Protein AF-A0A7K1JUS4-F1 (afdb_monomer_lite)

Secondary structure (DSSP, 8-state):
----------HHHHHHHHHHHHHHHHHHHHHHH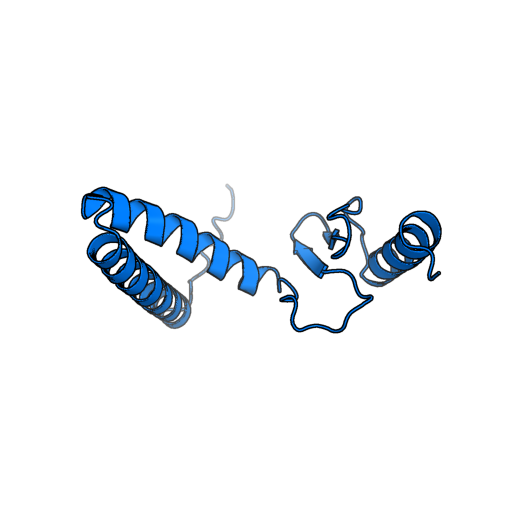HTT----HHHHHHHHHHHHHHHHHHHHTT---TTS-TT--EEEE-SS-EEEE-TTT--BPPPBSSHHHHHHHHHHHHHHHS---

Radius of gyration: 19.19 Å; chains: 1; bounding box: 54×22×51 Å

Structure (mmCIF, N/CA/C/O backbone):
data_AF-A0A7K1JUS4-F1
#
_entry.id   AF-A0A7K1JUS4-F1
#
loop_
_atom_site.group_PDB
_atom_site.id
_atom_site.type_symbol
_atom_site.label_atom_id
_atom_site.label_alt_id
_atom_site.label_comp_id
_atom_site.label_asym_id
_atom_site.label_entity_id
_atom_site.label_seq_id
_atom_site.pdbx_PDB_ins_code
_atom_site.Cartn_x
_atom_site.Cartn_y
_atom_site.Cartn_z
_atom_site.occupancy
_atom_site.B_iso_or_equiv
_atom_site.auth_seq_id
_atom_site.auth_comp_id
_atom_site.auth_asym_id
_atom_site.auth_atom_id
_atom_site.pdbx_PDB_model_num
ATOM 1 N N . MET A 1 1 ? -21.815 12.287 -27.233 1.00 34.88 1 MET A N 1
ATOM 2 C CA . MET A 1 1 ? -22.534 11.206 -26.527 1.00 34.88 1 MET A CA 1
ATOM 3 C C . MET A 1 1 ? -21.477 10.187 -26.123 1.00 34.88 1 MET A C 1
ATOM 5 O O . MET A 1 1 ? -21.048 9.410 -26.960 1.00 34.88 1 MET A O 1
ATOM 9 N N . GLY A 1 2 ? -20.905 10.344 -24.925 1.00 34.53 2 GLY A N 1
ATOM 10 C CA . GLY A 1 2 ? -19.755 9.553 -24.472 1.00 34.53 2 GLY A CA 1
ATOM 11 C C . GLY A 1 2 ? -20.210 8.223 -23.881 1.00 34.53 2 GLY A C 1
ATOM 12 O O . GLY A 1 2 ? -21.140 8.207 -23.076 1.00 34.53 2 GLY A O 1
ATOM 13 N N . LEU A 1 3 ? -19.579 7.126 -24.303 1.00 33.31 3 LEU A N 1
ATOM 14 C CA . LEU A 1 3 ? -19.774 5.806 -23.711 1.00 33.31 3 LEU A CA 1
ATOM 15 C C . LEU A 1 3 ? -19.407 5.869 -22.223 1.00 33.31 3 LEU A C 1
ATOM 17 O O . LEU A 1 3 ? -18.251 6.088 -21.868 1.00 33.31 3 LEU A O 1
ATOM 21 N N . LYS A 1 4 ? -20.394 5.655 -21.353 1.00 36.78 4 LYS A N 1
ATOM 22 C CA . LYS A 1 4 ? -20.163 5.341 -19.946 1.00 36.78 4 LYS A CA 1
ATOM 23 C C . LYS A 1 4 ? -19.775 3.866 -19.895 1.00 36.78 4 LYS A C 1
ATOM 25 O O . LYS A 1 4 ? -20.642 3.006 -20.017 1.00 36.78 4 LYS A O 1
ATOM 30 N N . VAL A 1 5 ? -18.481 3.577 -19.775 1.00 38.72 5 VAL A N 1
ATOM 31 C CA . VAL A 1 5 ? -18.016 2.226 -19.446 1.00 38.72 5 VAL A CA 1
ATOM 32 C C . VAL A 1 5 ? -18.447 1.966 -18.006 1.00 38.72 5 VAL A C 1
ATOM 34 O O . VAL A 1 5 ? -17.825 2.445 -17.063 1.00 38.72 5 VAL A O 1
ATOM 37 N N . ILE A 1 6 ? -19.573 1.278 -17.836 1.00 43.81 6 ILE A N 1
ATOM 38 C CA . ILE A 1 6 ? -19.913 0.653 -16.563 1.00 43.81 6 ILE A CA 1
ATOM 39 C C . ILE A 1 6 ? -19.030 -0.591 -16.524 1.00 43.81 6 ILE A C 1
ATOM 41 O O . ILE A 1 6 ? -19.300 -1.559 -17.230 1.00 43.81 6 ILE A O 1
ATOM 45 N N . ARG A 1 7 ? -17.912 -0.531 -15.791 1.00 44.50 7 ARG A N 1
ATOM 46 C CA . ARG A 1 7 ? -17.278 -1.765 -15.327 1.00 44.50 7 ARG A CA 1
ATOM 47 C C . ARG A 1 7 ? -18.308 -2.394 -14.394 1.00 44.50 7 ARG A C 1
ATOM 49 O O . ARG A 1 7 ? -18.543 -1.850 -13.319 1.00 44.50 7 ARG A O 1
ATOM 56 N N . ASP A 1 8 ? -18.978 -3.452 -14.845 1.00 42.28 8 ASP A N 1
ATOM 57 C CA . ASP A 1 8 ? -19.627 -4.392 -13.935 1.00 42.28 8 ASP A CA 1
ATOM 58 C C . ASP A 1 8 ? -18.495 -4.956 -13.076 1.00 42.28 8 ASP A C 1
ATOM 60 O O . ASP A 1 8 ? -17.775 -5.857 -13.499 1.00 42.28 8 ASP A O 1
ATOM 64 N N . SER A 1 9 ? -18.241 -4.318 -11.932 1.00 47.72 9 SER A N 1
ATOM 65 C CA . SER A 1 9 ? -17.327 -4.839 -10.925 1.00 47.72 9 SER A CA 1
ATOM 66 C C . SER A 1 9 ? -17.893 -6.179 -10.490 1.00 47.72 9 SER A C 1
ATOM 68 O O . SER A 1 9 ? -19.051 -6.241 -10.062 1.00 47.72 9 SER A O 1
ATOM 70 N N . ASP A 1 10 ? -17.105 -7.237 -10.655 1.00 45.62 10 ASP A N 1
ATOM 71 C CA . ASP A 1 10 ? -17.502 -8.583 -10.276 1.00 45.62 10 ASP A CA 1
ATOM 72 C C . ASP A 1 10 ? -17.963 -8.540 -8.804 1.00 45.62 10 ASP A C 1
ATOM 74 O O . ASP A 1 10 ? -17.247 -7.983 -7.964 1.00 45.62 10 ASP A O 1
ATOM 78 N N . PRO A 1 11 ? -19.152 -9.054 -8.435 1.00 49.25 11 PRO A N 1
ATOM 79 C CA . PRO A 1 11 ? -19.588 -9.077 -7.038 1.00 49.25 11 PRO A CA 1
ATOM 80 C C . PRO A 1 11 ? -18.548 -9.706 -6.095 1.00 49.25 11 PRO A C 1
ATOM 82 O O . PRO A 1 11 ? -18.534 -9.386 -4.905 1.00 49.25 11 PRO A O 1
ATOM 85 N N . TRP A 1 12 ? -17.644 -10.539 -6.618 1.00 48.91 12 TRP A N 1
ATOM 86 C CA . TRP A 1 12 ? -16.491 -11.062 -5.886 1.00 48.91 12 TRP A CA 1
ATOM 87 C C . TRP A 1 12 ? -15.422 -10.004 -5.553 1.00 48.91 12 TRP A C 1
ATOM 89 O O . TRP A 1 12 ? -14.984 -9.967 -4.406 1.00 48.91 12 TRP A O 1
ATOM 99 N N . GLU A 1 13 ? -15.085 -9.081 -6.463 1.00 56.12 13 GLU A N 1
ATOM 100 C CA . GLU A 1 13 ? -14.126 -7.985 -6.200 1.00 56.12 13 GLU A CA 1
ATOM 101 C C . GLU A 1 13 ? -14.614 -7.069 -5.068 1.00 56.12 13 GLU A C 1
ATOM 103 O O . GLU A 1 13 ? -13.840 -6.653 -4.206 1.00 56.12 13 GLU A O 1
ATOM 108 N N . SER A 1 14 ? -15.926 -6.805 -5.011 1.00 66.44 14 SER A N 1
ATOM 109 C CA . SER A 1 14 ? -16.511 -6.006 -3.925 1.00 66.44 14 SER A CA 1
ATOM 110 C C . SER A 1 14 ? -16.395 -6.688 -2.557 1.00 66.44 14 SER A C 1
ATOM 112 O O . SER A 1 14 ? -16.198 -6.022 -1.542 1.00 66.44 14 SER A O 1
ATOM 114 N N . ARG A 1 15 ? -16.450 -8.024 -2.528 1.00 78.56 15 ARG A N 1
ATOM 115 C CA . ARG A 1 15 ? -16.437 -8.811 -1.294 1.00 78.56 15 ARG A CA 1
ATOM 116 C C . ARG A 1 15 ? -15.034 -8.965 -0.720 1.00 78.56 15 ARG A C 1
ATOM 118 O O . ARG A 1 15 ? -14.872 -8.884 0.495 1.00 78.56 15 ARG A O 1
ATOM 125 N N . ASP A 1 16 ? -14.031 -9.148 -1.571 1.00 80.56 16 ASP A N 1
ATOM 126 C CA . ASP A 1 16 ? -12.634 -9.226 -1.136 1.00 80.56 16 ASP A CA 1
ATOM 127 C C . ASP A 1 16 ? -12.153 -7.879 -0.580 1.00 80.56 16 ASP A C 1
ATOM 129 O O . ASP A 1 16 ? -11.487 -7.834 0.458 1.00 80.56 16 ASP A O 1
ATOM 133 N N . LEU A 1 17 ? -12.581 -6.771 -1.196 1.00 82.12 17 LEU A N 1
ATOM 134 C CA . LEU A 1 17 ? -12.293 -5.427 -0.702 1.00 82.12 17 LEU A CA 1
ATOM 135 C C . LEU A 1 17 ? -12.961 -5.147 0.655 1.00 82.12 17 LEU A C 1
ATOM 137 O O . LEU A 1 17 ? -12.338 -4.566 1.544 1.00 82.12 17 LEU A O 1
ATOM 141 N N . GLU A 1 18 ? -14.207 -5.586 0.847 1.00 86.25 18 GLU A N 1
ATOM 142 C CA . GLU A 1 18 ? -14.896 -5.503 2.142 1.00 86.25 18 GLU A CA 1
ATOM 143 C C . GLU A 1 18 ? -14.206 -6.348 3.224 1.00 86.25 18 GLU A C 1
ATOM 145 O O . GLU A 1 18 ? -14.063 -5.900 4.364 1.00 86.25 18 GLU A O 1
ATOM 150 N N . LEU A 1 19 ? -13.744 -7.555 2.882 1.00 89.62 19 LEU A N 1
ATOM 151 C CA . LEU A 1 19 ? -12.992 -8.414 3.801 1.00 89.62 19 LEU A CA 1
ATOM 152 C C . LEU A 1 19 ? -11.662 -7.772 4.207 1.00 89.62 19 LEU A C 1
ATOM 154 O O . LEU A 1 19 ? -11.337 -7.745 5.397 1.00 89.62 19 LEU A O 1
ATOM 158 N N . LEU A 1 20 ? -10.925 -7.213 3.245 1.00 90.56 20 LEU A N 1
ATOM 159 C CA . LEU A 1 20 ? -9.698 -6.467 3.511 1.00 90.56 20 LEU A CA 1
ATOM 160 C C . LEU A 1 20 ? -9.975 -5.252 4.404 1.00 90.56 20 LEU A C 1
ATOM 162 O O . LEU A 1 20 ? -9.263 -5.039 5.385 1.00 90.56 20 LEU A O 1
ATOM 166 N N . HIS A 1 21 ? -11.037 -4.496 4.113 1.00 92.56 21 HIS A N 1
ATOM 167 C CA . HIS A 1 21 ? -11.440 -3.353 4.927 1.00 92.56 21 HIS A CA 1
ATOM 168 C C . HIS A 1 21 ? -11.702 -3.737 6.381 1.00 92.56 21 HIS A C 1
ATOM 170 O O . HIS A 1 21 ? -11.197 -3.082 7.295 1.00 92.56 21 HIS A O 1
ATOM 176 N N . HIS A 1 22 ? -12.464 -4.809 6.604 1.00 93.44 22 HIS A N 1
ATOM 177 C CA . HIS A 1 22 ? -12.743 -5.299 7.949 1.00 93.44 22 HIS A CA 1
ATOM 178 C C . HIS A 1 22 ? -11.470 -5.730 8.678 1.00 93.44 22 HIS A C 1
ATOM 180 O O . HIS A 1 22 ? -11.283 -5.334 9.827 1.00 93.44 22 HIS A O 1
ATOM 186 N N . ALA A 1 23 ? -10.566 -6.453 8.010 1.00 95.44 23 ALA A N 1
ATOM 187 C CA . ALA A 1 23 ? -9.296 -6.864 8.605 1.00 95.44 23 ALA A CA 1
ATOM 188 C C . ALA A 1 23 ? -8.443 -5.658 9.038 1.00 95.44 23 ALA A C 1
ATOM 190 O O . ALA A 1 23 ? -7.951 -5.615 10.165 1.00 95.44 23 ALA A O 1
ATOM 191 N N . VAL A 1 24 ? -8.322 -4.642 8.176 1.00 96.81 24 VAL A N 1
ATOM 192 C CA . VAL A 1 24 ? -7.606 -3.397 8.497 1.00 96.81 24 VAL A CA 1
ATOM 193 C C . VAL A 1 24 ? -8.276 -2.671 9.666 1.00 96.81 24 VAL A C 1
ATOM 195 O O . VAL A 1 24 ? -7.597 -2.243 10.599 1.00 96.81 24 VAL A O 1
ATOM 198 N N . LEU A 1 25 ? -9.603 -2.526 9.645 1.00 97.12 25 LEU A N 1
ATOM 199 C CA . LEU A 1 25 ? -10.336 -1.828 10.700 1.00 97.12 25 LEU A CA 1
ATOM 200 C C . LEU A 1 25 ? -10.199 -2.525 12.061 1.00 97.12 25 LEU A C 1
ATOM 202 O O . LEU A 1 25 ? -10.052 -1.843 13.077 1.00 97.12 25 LEU A O 1
ATOM 206 N N . ASP A 1 26 ? -10.246 -3.853 12.102 1.00 97.69 26 ASP A N 1
ATOM 207 C CA . ASP A 1 26 ? -10.141 -4.613 13.349 1.00 97.69 26 ASP A CA 1
ATOM 208 C C . ASP A 1 26 ? -8.733 -4.538 13.957 1.00 97.69 26 ASP A C 1
ATOM 210 O O . ASP A 1 26 ? -8.599 -4.330 15.168 1.00 97.69 26 ASP A O 1
ATOM 214 N N . GLU A 1 27 ? -7.684 -4.574 13.132 1.00 98.00 27 GLU A N 1
ATOM 215 C CA . GLU A 1 27 ? -6.309 -4.346 13.592 1.00 98.00 27 GLU A CA 1
ATOM 216 C C . GLU A 1 27 ? -6.126 -2.915 14.123 1.00 98.00 27 GLU A C 1
ATOM 218 O O . GLU A 1 27 ? -5.559 -2.697 15.198 1.00 98.00 27 GLU A O 1
ATOM 223 N N . MET A 1 28 ? -6.683 -1.918 13.425 1.00 97.62 28 MET A N 1
ATOM 224 C CA . MET A 1 28 ? -6.640 -0.522 13.869 1.00 97.62 28 MET A CA 1
ATOM 225 C C . MET A 1 28 ? -7.371 -0.308 15.197 1.00 97.62 28 MET A C 1
ATOM 227 O O . MET A 1 28 ? -6.868 0.425 16.049 1.00 97.62 28 MET A O 1
ATOM 231 N N . LYS A 1 29 ? -8.531 -0.943 15.407 1.00 97.50 29 LYS A N 1
ATOM 232 C CA . LYS A 1 29 ? -9.247 -0.894 16.694 1.00 97.50 29 LYS A CA 1
ATOM 233 C C . LYS A 1 29 ? -8.420 -1.517 17.811 1.00 97.50 29 LYS A C 1
ATOM 235 O O . LYS A 1 29 ? -8.325 -0.927 18.885 1.00 97.50 29 LYS A O 1
ATOM 240 N N . THR A 1 30 ? -7.817 -2.675 17.546 1.00 97.44 30 THR A N 1
ATOM 241 C CA . THR A 1 30 ? -6.961 -3.383 18.506 1.00 97.44 30 THR A CA 1
ATOM 242 C C . THR A 1 30 ? -5.772 -2.515 18.906 1.00 97.44 30 THR A C 1
ATOM 244 O O . THR A 1 30 ? -5.537 -2.297 20.092 1.00 97.44 30 THR A O 1
ATOM 247 N N . THR A 1 31 ? -5.097 -1.920 17.925 1.00 97.44 31 THR A N 1
ATOM 248 C CA . THR A 1 31 ? -3.960 -1.012 18.128 1.00 97.44 31 THR A CA 1
ATOM 249 C C . THR A 1 31 ? -4.367 0.264 18.877 1.00 97.44 31 THR A C 1
ATOM 251 O O . THR A 1 31 ? -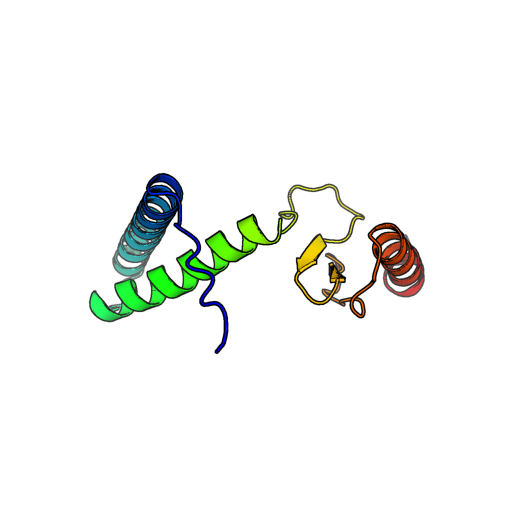3.699 0.660 19.830 1.00 97.44 31 THR A O 1
ATOM 254 N N . ASN A 1 32 ? -5.485 0.897 18.494 1.00 97.62 32 ASN A N 1
ATOM 255 C CA . ASN A 1 32 ? -6.017 2.097 19.152 1.00 97.62 32 ASN A CA 1
ATOM 256 C C . ASN A 1 32 ? -6.356 1.846 20.627 1.00 97.62 32 ASN A C 1
ATOM 258 O O . ASN A 1 32 ? -6.100 2.708 21.464 1.00 97.62 32 ASN A O 1
ATOM 262 N N . ALA A 1 33 ? -6.909 0.670 20.941 1.00 96.94 33 ALA A N 1
ATOM 263 C CA . ALA A 1 33 ? -7.200 0.264 22.311 1.00 96.94 33 ALA A CA 1
ATOM 264 C C . ALA A 1 33 ? -5.920 -0.065 23.094 1.00 96.94 33 ALA A C 1
ATOM 266 O O . ALA A 1 33 ? -5.760 0.408 24.213 1.00 96.94 33 ALA A O 1
ATOM 267 N N . PHE A 1 34 ? -5.001 -0.834 22.503 1.00 97.75 34 PHE A N 1
ATOM 268 C CA . PHE A 1 34 ? -3.765 -1.268 23.158 1.00 97.75 34 PHE A CA 1
ATOM 269 C C . PHE A 1 34 ? -2.833 -0.101 23.509 1.00 97.75 34 PHE A C 1
ATOM 271 O O . PHE A 1 34 ? -2.220 -0.101 24.573 1.00 97.75 34 PHE A O 1
ATOM 278 N N . HIS A 1 35 ? -2.743 0.900 22.633 1.00 98.00 35 HIS A N 1
ATOM 279 C CA . HIS A 1 35 ? -1.906 2.082 22.842 1.00 98.00 35 HIS A CA 1
ATOM 280 C C . HIS A 1 35 ? -2.662 3.296 23.397 1.00 98.00 35 HIS A C 1
ATOM 282 O O . HIS A 1 35 ? -2.067 4.362 23.536 1.00 98.00 35 HIS A O 1
ATOM 288 N N . GLU A 1 36 ? -3.956 3.154 23.695 1.00 96.81 36 GLU A N 1
ATOM 289 C CA . GLU A 1 36 ? -4.800 4.214 24.262 1.00 96.81 36 GLU A CA 1
ATOM 290 C C . GLU A 1 36 ? -4.803 5.525 23.446 1.00 96.81 36 GLU A C 1
ATOM 292 O O . GLU A 1 36 ? -4.894 6.621 23.998 1.00 96.81 36 GLU A O 1
ATOM 297 N N . PHE A 1 37 ? -4.746 5.447 22.110 1.00 96.62 37 PHE A N 1
ATOM 298 C CA . PHE A 1 37 ? -4.705 6.652 21.265 1.00 96.62 37 PHE A CA 1
ATOM 299 C C . PHE A 1 37 ? -6.001 7.480 21.304 1.00 96.62 37 PHE A C 1
ATOM 301 O O . PHE A 1 37 ? -6.010 8.634 20.876 1.00 96.62 37 PHE A O 1
ATOM 308 N N . GLY A 1 38 ? -7.105 6.910 21.802 1.00 96.81 38 GLY A N 1
ATOM 309 C CA . GLY A 1 38 ? -8.368 7.627 21.989 1.00 96.81 38 GLY A CA 1
ATOM 310 C C . GLY A 1 38 ? -9.051 8.043 20.683 1.00 96.81 38 GLY A C 1
ATOM 311 O O . GLY A 1 38 ? -9.872 8.961 20.680 1.00 96.81 38 GLY A O 1
ATOM 312 N N . LEU A 1 39 ? -8.729 7.388 19.562 1.00 97.31 39 LEU A N 1
ATOM 313 C CA . LEU A 1 39 ? -9.352 7.685 18.275 1.00 97.31 39 LEU A CA 1
ATOM 314 C C . LEU A 1 39 ? -10.817 7.244 18.279 1.00 97.31 39 LEU A C 1
ATOM 316 O O . LEU A 1 39 ? -11.158 6.151 18.740 1.00 97.31 39 LEU A O 1
ATOM 320 N N . SER A 1 40 ? -11.688 8.090 17.727 1.00 97.38 40 SER A N 1
ATOM 321 C CA . SER A 1 40 ? -13.110 7.774 17.598 1.00 97.38 40 SER A CA 1
ATOM 322 C C . SER A 1 40 ? -13.356 6.706 16.531 1.00 97.38 40 SER A C 1
ATOM 324 O O . SER A 1 40 ? -12.593 6.563 15.572 1.00 97.38 40 SER A O 1
ATOM 326 N N . GLU A 1 41 ? -14.474 5.987 16.649 1.00 92.38 41 GLU A N 1
ATOM 327 C CA . GLU A 1 41 ? -14.868 4.970 15.668 1.00 92.38 41 GLU A CA 1
ATOM 328 C C . GLU A 1 41 ? -14.997 5.546 14.252 1.00 92.38 41 GLU A C 1
ATOM 330 O O . GLU A 1 41 ? -14.566 4.921 13.285 1.00 92.38 41 GLU A O 1
ATOM 335 N N . GLN A 1 42 ? -15.530 6.764 14.125 1.00 94.56 42 GLN A N 1
ATOM 336 C CA . GLN A 1 42 ? -15.651 7.437 12.834 1.00 94.56 42 GLN A CA 1
ATOM 337 C C . GLN A 1 42 ? -14.280 7.719 12.207 1.00 94.56 42 GLN A C 1
ATOM 339 O O . GLN A 1 42 ? -14.107 7.504 11.010 1.00 94.56 42 GLN A O 1
ATOM 344 N N . ILE A 1 43 ? -13.301 8.169 13.002 1.00 97.06 43 ILE A N 1
ATOM 345 C CA . ILE A 1 43 ? -11.932 8.401 12.519 1.00 97.06 43 ILE A CA 1
ATOM 346 C C . ILE A 1 43 ? -11.304 7.077 12.076 1.00 97.06 43 ILE A C 1
ATOM 348 O O . ILE A 1 43 ? -10.750 7.009 10.982 1.00 97.06 43 ILE A O 1
ATOM 352 N N . MET A 1 44 ? -11.446 6.011 12.869 1.00 96.75 44 MET A N 1
ATOM 353 C CA . MET A 1 44 ? -10.921 4.688 12.512 1.00 96.75 44 MET A CA 1
ATOM 354 C C . MET A 1 44 ? -11.544 4.143 11.222 1.00 96.75 44 MET A C 1
ATOM 356 O O . MET A 1 44 ? -10.819 3.625 10.377 1.00 96.75 44 MET A O 1
ATOM 360 N N . LYS A 1 45 ? -12.857 4.307 11.013 1.00 91.75 45 LYS A N 1
ATOM 361 C CA . LYS A 1 45 ? -13.529 3.923 9.757 1.00 91.75 45 LYS A CA 1
ATOM 362 C C . LYS A 1 45 ? -12.989 4.692 8.553 1.00 91.75 45 LYS A C 1
ATOM 364 O O . LYS A 1 45 ? -12.713 4.094 7.519 1.00 91.75 45 LYS A O 1
ATOM 369 N N . THR A 1 46 ? -12.792 6.002 8.688 1.00 92.44 46 THR A N 1
ATOM 370 C CA . THR A 1 46 ? -12.223 6.820 7.608 1.00 92.44 46 THR A CA 1
ATOM 371 C C . THR A 1 46 ? -10.787 6.401 7.279 1.00 92.44 46 THR A C 1
ATOM 373 O O . THR A 1 46 ? -10.449 6.227 6.109 1.00 92.44 46 THR A O 1
ATOM 376 N N . LEU A 1 47 ? -9.938 6.217 8.296 1.00 95.94 47 LEU A N 1
ATOM 377 C CA . LEU A 1 47 ? -8.534 5.851 8.095 1.00 95.94 47 LEU A CA 1
ATOM 378 C C . LEU A 1 47 ? -8.377 4.430 7.543 1.00 95.94 47 LEU A C 1
ATOM 380 O O . LEU A 1 47 ? -7.608 4.226 6.608 1.00 95.94 47 LEU A O 1
ATOM 384 N N . SER A 1 48 ? -9.131 3.464 8.072 1.00 95.44 48 SER A N 1
ATOM 385 C CA . S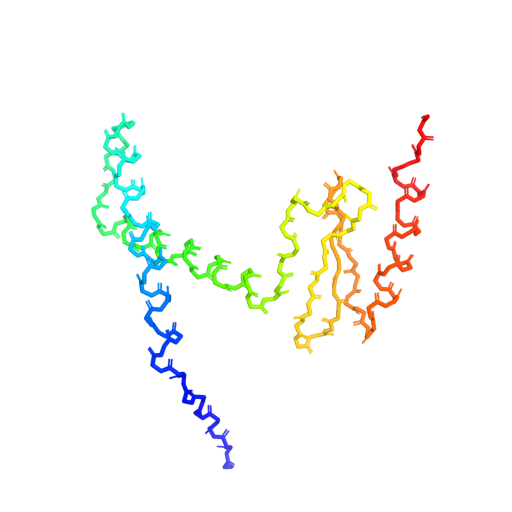ER A 1 48 ? -9.102 2.080 7.580 1.00 95.44 48 SER A CA 1
ATOM 386 C C . SER A 1 48 ? -9.530 1.990 6.120 1.00 95.44 48 SER A C 1
ATOM 388 O O . SER A 1 48 ? -8.901 1.253 5.364 1.00 95.44 48 SER A O 1
ATOM 390 N N . TRP A 1 49 ? -10.516 2.779 5.676 1.00 90.62 49 TRP A N 1
ATOM 391 C CA . TRP A 1 49 ? -10.852 2.856 4.253 1.00 90.62 49 TRP A CA 1
ATOM 392 C C . TRP A 1 49 ? -9.704 3.407 3.409 1.00 90.62 49 TRP A C 1
ATOM 394 O O . TRP A 1 49 ? -9.344 2.792 2.409 1.00 90.62 49 TRP A O 1
ATOM 404 N N . ALA A 1 50 ? -9.081 4.510 3.833 1.00 89.75 50 ALA A N 1
ATOM 405 C CA . ALA A 1 50 ? -7.949 5.090 3.111 1.00 89.75 50 ALA A CA 1
ATOM 406 C C . ALA A 1 50 ? -6.775 4.101 2.966 1.00 89.75 50 ALA A C 1
ATOM 408 O O . ALA A 1 50 ? -6.192 3.993 1.888 1.00 89.75 50 ALA A O 1
ATOM 409 N N . VAL A 1 51 ? -6.453 3.354 4.028 1.00 93.69 51 VAL A N 1
ATOM 410 C CA . VAL A 1 51 ? -5.420 2.304 4.006 1.00 93.69 51 VAL A CA 1
ATOM 411 C C . VAL A 1 51 ? -5.825 1.155 3.083 1.00 93.69 51 VAL A C 1
ATOM 413 O O . VAL A 1 51 ? -5.040 0.750 2.230 1.00 93.69 51 VAL A O 1
ATOM 416 N N . THR A 1 52 ? -7.065 0.679 3.198 1.00 91.50 52 THR A N 1
ATOM 417 C CA . THR A 1 52 ? -7.604 -0.415 2.375 1.00 91.50 52 THR A CA 1
ATOM 418 C C . THR A 1 52 ? -7.501 -0.101 0.888 1.00 91.50 52 THR A C 1
ATOM 420 O O . THR A 1 52 ? -6.966 -0.903 0.133 1.00 91.50 52 THR A O 1
ATOM 423 N N . THR A 1 53 ? -7.928 1.093 0.467 1.00 85.62 53 THR A N 1
ATOM 424 C CA . THR A 1 53 ? -7.850 1.518 -0.937 1.00 85.62 53 THR A CA 1
ATOM 425 C C . THR A 1 53 ? -6.410 1.569 -1.448 1.00 85.62 53 THR A C 1
ATOM 427 O O . THR A 1 53 ? -6.162 1.293 -2.618 1.00 85.62 53 THR A O 1
ATOM 430 N N . ARG A 1 54 ? -5.434 1.906 -0.595 1.00 86.31 54 ARG A N 1
ATOM 431 C CA . ARG A 1 54 ? -4.017 1.887 -0.985 1.00 86.31 54 ARG A CA 1
ATOM 432 C C . ARG A 1 54 ? -3.468 0.472 -1.124 1.00 86.31 54 ARG A C 1
ATOM 434 O O . ARG A 1 54 ? -2.694 0.240 -2.045 1.00 86.31 54 ARG A O 1
ATOM 441 N N . ILE A 1 55 ? -3.875 -0.449 -0.255 1.00 87.19 55 ILE A N 1
ATOM 442 C CA . ILE A 1 55 ? -3.499 -1.865 -0.351 1.00 87.19 55 ILE A CA 1
ATOM 443 C C . ILE A 1 55 ? -4.129 -2.504 -1.597 1.00 87.19 55 ILE A C 1
ATOM 445 O O . ILE A 1 55 ? -3.439 -3.185 -2.346 1.00 87.19 55 ILE A O 1
ATOM 449 N N . ASP A 1 56 ? -5.409 -2.245 -1.862 1.00 84.12 56 ASP A N 1
ATOM 450 C CA . ASP A 1 56 ? -6.091 -2.715 -3.073 1.00 84.12 56 ASP A CA 1
ATOM 451 C C . ASP A 1 56 ? -5.411 -2.184 -4.344 1.00 84.12 56 ASP A C 1
ATOM 453 O O . ASP A 1 56 ? -5.031 -2.951 -5.230 1.00 84.12 56 ASP A O 1
ATOM 457 N N . TYR A 1 57 ? -5.130 -0.877 -4.377 1.00 74.81 57 TYR A N 1
ATOM 458 C CA . TYR A 1 57 ? -4.368 -0.266 -5.463 1.00 74.81 57 TYR A CA 1
ATOM 459 C C . TYR A 1 57 ? -3.002 -0.931 -5.650 1.00 74.81 57 TYR A C 1
ATOM 461 O O . TYR A 1 57 ? -2.626 -1.222 -6.782 1.00 74.81 57 TYR A O 1
ATOM 469 N N . ALA A 1 58 ? -2.281 -1.211 -4.560 1.00 74.62 58 ALA A N 1
ATOM 470 C CA . ALA A 1 58 ? -0.997 -1.900 -4.605 1.00 74.62 58 ALA A CA 1
ATOM 471 C C . ALA A 1 58 ? -1.108 -3.255 -5.319 1.00 74.62 58 ALA A C 1
ATOM 473 O O . ALA A 1 58 ? -0.301 -3.553 -6.197 1.00 74.62 58 ALA A O 1
ATOM 474 N N . PHE A 1 59 ? -2.132 -4.056 -5.016 1.00 74.62 59 PHE A N 1
ATOM 475 C CA . PHE A 1 59 ? -2.365 -5.309 -5.734 1.00 74.62 59 PHE A CA 1
ATOM 476 C C . PHE A 1 59 ? -2.735 -5.081 -7.205 1.00 74.62 59 PHE A C 1
ATOM 478 O O . PHE A 1 59 ? -2.206 -5.778 -8.074 1.00 74.62 59 PHE A O 1
ATOM 485 N N . ALA A 1 60 ? -3.574 -4.084 -7.502 1.00 69.00 60 ALA A N 1
ATOM 486 C CA . ALA A 1 60 ? -3.998 -3.760 -8.864 1.00 69.00 60 ALA A CA 1
ATOM 487 C C . ALA A 1 60 ? -2.823 -3.357 -9.769 1.00 69.00 60 ALA A C 1
ATOM 489 O O . ALA A 1 60 ? -2.738 -3.808 -10.913 1.00 69.00 60 ALA A O 1
ATOM 490 N N . VAL A 1 61 ? -1.884 -2.561 -9.252 1.00 63.84 61 VAL A N 1
ATOM 491 C CA . VAL A 1 61 ? -0.678 -2.171 -9.997 1.00 63.84 61 VAL A CA 1
ATOM 492 C C . VAL A 1 61 ? 0.470 -3.170 -9.844 1.00 63.84 61 VAL A C 1
ATOM 494 O O . VAL A 1 61 ? 1.566 -2.918 -10.331 1.00 63.84 61 VAL A O 1
ATOM 497 N N . LYS A 1 62 ? 0.223 -4.329 -9.215 1.00 62.91 62 LYS A N 1
ATOM 498 C CA . LYS A 1 62 ? 1.231 -5.361 -8.933 1.00 62.91 62 LYS A CA 1
ATOM 499 C C . LYS A 1 62 ? 2.467 -4.780 -8.260 1.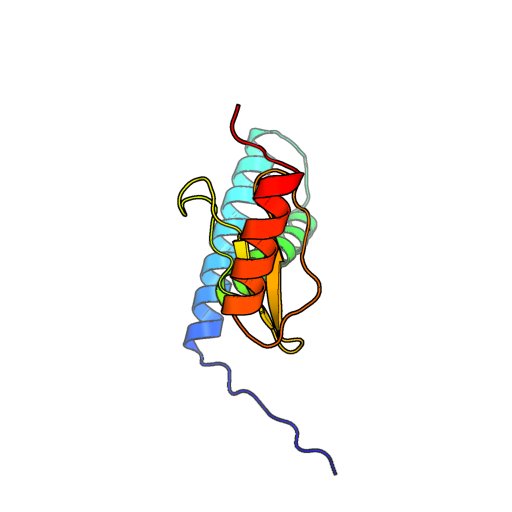00 62.91 62 LYS A C 1
ATOM 501 O O . LYS A 1 62 ? 3.582 -5.09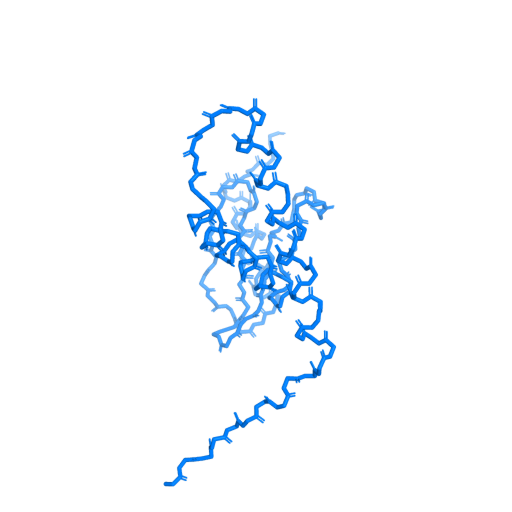0 -8.668 1.00 62.91 62 LYS A O 1
ATOM 506 N N . TRP A 1 63 ? 2.260 -3.955 -7.234 1.00 63.50 63 TRP A N 1
ATOM 507 C CA . TRP A 1 63 ? 3.329 -3.522 -6.353 1.00 63.50 63 TRP A CA 1
ATOM 508 C C . TRP A 1 63 ? 4.135 -4.752 -5.946 1.00 63.50 63 TRP A C 1
ATOM 510 O O . TRP A 1 63 ? 3.647 -5.573 -5.177 1.00 63.50 63 TRP A O 1
ATOM 520 N N . SER A 1 64 ? 5.331 -4.898 -6.520 1.00 51.22 64 SER A N 1
ATOM 521 C CA . SER A 1 64 ? 6.273 -5.964 -6.206 1.00 51.22 64 SER A CA 1
ATOM 522 C C . SER A 1 64 ? 6.625 -5.804 -4.730 1.00 51.22 64 SER A C 1
ATOM 524 O O . SER A 1 64 ? 7.318 -4.839 -4.394 1.00 51.22 64 SER A O 1
ATOM 526 N N . PRO A 1 65 ? 6.070 -6.613 -3.811 1.00 53.28 65 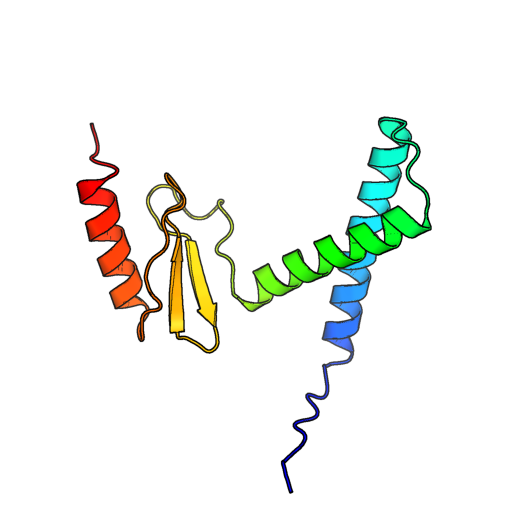PRO A N 1
ATOM 527 C CA . PRO A 1 65 ? 6.275 -6.352 -2.402 1.00 53.28 65 PRO A CA 1
ATOM 528 C C . PRO A 1 65 ? 7.711 -6.781 -2.069 1.00 53.28 65 PRO A C 1
ATOM 530 O O . PRO A 1 65 ? 8.224 -7.733 -2.657 1.00 53.28 65 PRO A O 1
ATOM 533 N N . ASP A 1 66 ? 8.361 -6.091 -1.133 1.00 50.56 66 ASP A N 1
ATOM 534 C CA . ASP A 1 66 ? 9.801 -6.173 -0.801 1.00 50.56 66 ASP A CA 1
ATOM 535 C C . ASP A 1 66 ? 10.317 -7.547 -0.288 1.00 50.56 66 ASP A C 1
ATOM 537 O O . ASP A 1 66 ? 11.386 -7.649 0.304 1.00 50.56 66 ASP A O 1
ATOM 541 N N . TRP A 1 67 ? 9.584 -8.639 -0.513 1.00 51.59 67 TRP A N 1
ATOM 542 C CA . TRP A 1 67 ? 10.083 -10.020 -0.445 1.00 51.59 67 TRP A CA 1
ATOM 543 C C . TRP A 1 67 ? 10.664 -10.490 -1.792 1.00 51.59 67 TRP A C 1
ATOM 545 O O . TRP A 1 67 ? 11.186 -11.602 -1.886 1.00 51.59 67 TRP A O 1
ATOM 555 N N . VAL A 1 68 ? 10.609 -9.647 -2.831 1.00 46.50 68 VAL A N 1
ATOM 556 C CA . VAL A 1 68 ? 11.346 -9.826 -4.087 1.00 46.50 68 VAL A CA 1
ATOM 557 C C . VAL A 1 68 ? 12.813 -9.450 -3.869 1.00 46.50 68 VAL A C 1
ATOM 559 O O . VAL A 1 68 ? 13.124 -8.415 -3.293 1.00 46.50 68 VAL A O 1
ATOM 562 N N . ALA A 1 69 ? 13.700 -10.355 -4.287 1.00 49.97 69 ALA A N 1
ATOM 563 C CA . ALA A 1 69 ? 15.128 -10.385 -3.977 1.00 49.97 69 ALA A CA 1
ATOM 564 C C . ALA A 1 69 ? 15.835 -9.013 -3.973 1.00 49.97 69 ALA A C 1
ATOM 566 O O . ALA A 1 69 ? 15.636 -8.204 -4.880 1.00 49.97 69 ALA A O 1
ATOM 567 N N . HIS A 1 70 ? 16.728 -8.815 -2.992 1.00 55.69 70 HIS A N 1
ATOM 568 C CA . HIS A 1 70 ? 17.690 -7.707 -2.963 1.00 55.69 70 HIS A CA 1
ATOM 569 C C . HIS A 1 70 ? 18.330 -7.488 -4.345 1.00 55.69 70 HIS A C 1
ATOM 571 O O . HIS A 1 70 ? 18.720 -8.452 -5.009 1.00 55.69 70 HIS A O 1
ATOM 577 N N . GLY A 1 71 ? 18.447 -6.223 -4.758 1.00 65.00 71 GLY A N 1
ATOM 578 C CA . GLY A 1 71 ? 19.042 -5.847 -6.043 1.00 65.00 71 GLY A CA 1
ATOM 579 C C . GLY A 1 71 ? 18.074 -5.845 -7.231 1.00 65.00 71 GLY A C 1
ATOM 580 O O . GLY A 1 71 ? 18.517 -6.000 -8.365 1.00 65.00 71 GLY A O 1
ATOM 581 N N . ARG A 1 72 ? 16.761 -5.694 -7.008 1.00 74.31 72 ARG A N 1
ATOM 582 C CA . ARG A 1 72 ? 15.784 -5.409 -8.074 1.00 74.31 72 ARG A CA 1
ATOM 583 C C . ARG A 1 72 ? 14.902 -4.211 -7.723 1.00 74.31 72 ARG A C 1
ATOM 585 O O . ARG A 1 72 ? 14.631 -4.001 -6.538 1.00 74.31 72 ARG A O 1
ATOM 592 N N . PRO A 1 73 ? 14.440 -3.441 -8.725 1.00 82.06 73 PRO A N 1
ATOM 593 C CA . PRO A 1 73 ? 13.508 -2.358 -8.489 1.00 82.06 73 PRO A CA 1
ATOM 594 C C . PRO A 1 73 ? 12.121 -2.920 -8.201 1.00 82.06 73 PRO A C 1
ATOM 596 O O . PRO A 1 73 ? 11.738 -4.000 -8.662 1.00 82.06 73 PRO A O 1
ATOM 599 N N . HIS A 1 74 ? 11.330 -2.124 -7.508 1.00 81.62 74 HIS A N 1
ATOM 600 C CA . HIS A 1 74 ? 9.893 -2.272 -7.524 1.00 81.62 74 HIS A CA 1
ATOM 601 C C . HIS A 1 74 ? 9.345 -1.809 -8.877 1.00 81.62 74 HIS A C 1
ATOM 603 O O . HIS A 1 74 ? 9.608 -0.671 -9.246 1.00 81.62 74 HIS A O 1
ATOM 609 N N . THR A 1 75 ? 8.579 -2.635 -9.595 1.00 83.75 75 THR A N 1
ATOM 610 C CA . THR A 1 75 ? 7.989 -2.275 -10.898 1.00 83.75 75 THR A CA 1
ATOM 611 C C . THR A 1 75 ? 6.464 -2.294 -10.855 1.00 83.75 75 THR A C 1
ATOM 613 O O . THR A 1 75 ? 5.865 -3.112 -10.158 1.00 83.75 75 THR A O 1
ATOM 616 N N . TRP A 1 76 ? 5.827 -1.391 -11.601 1.00 84.12 76 TRP A N 1
ATOM 617 C CA . TRP A 1 76 ? 4.376 -1.387 -11.803 1.00 84.12 76 TRP A CA 1
ATOM 618 C C . TRP A 1 76 ? 4.008 -0.845 -13.185 1.00 84.12 76 TRP A C 1
ATOM 620 O O . TRP A 1 76 ? 4.839 -0.260 -13.881 1.00 84.12 76 TRP A O 1
ATOM 630 N N . ARG A 1 77 ? 2.752 -1.042 -13.597 1.00 85.06 77 ARG A N 1
ATOM 631 C CA . ARG A 1 77 ? 2.218 -0.500 -14.852 1.00 85.06 77 ARG A CA 1
ATOM 632 C C . ARG A 1 77 ? 0.869 0.166 -14.625 1.00 85.06 77 ARG A C 1
ATOM 634 O O . ARG A 1 77 ? -0.015 -0.433 -14.017 1.00 85.06 77 ARG A O 1
ATOM 641 N N . ASP A 1 78 ? 0.699 1.358 -15.180 1.00 84.88 78 ASP A N 1
ATOM 642 C CA . ASP A 1 78 ? -0.574 2.078 -15.226 1.00 84.88 78 ASP A CA 1
ATOM 643 C C . ASP A 1 78 ? -0.879 2.598 -16.647 1.00 84.88 78 ASP A C 1
ATOM 645 O O . ASP A 1 78 ? -0.323 2.115 -17.639 1.00 84.88 78 ASP A O 1
ATOM 649 N N . GLU A 1 79 ? -1.818 3.542 -16.765 1.00 87.75 79 GLU A N 1
ATOM 650 C CA . GLU A 1 79 ? -2.231 4.140 -18.043 1.00 87.75 79 GLU A CA 1
ATOM 651 C C . GLU A 1 79 ? -1.124 4.964 -18.725 1.00 87.75 79 GLU A C 1
ATOM 653 O O . GLU A 1 79 ? -1.204 5.199 -19.930 1.00 87.75 79 GLU A O 1
ATOM 658 N N . GLN A 1 80 ? -0.103 5.404 -17.985 1.00 89.81 80 GLN A N 1
ATOM 659 C CA . GLN A 1 80 ? 1.004 6.220 -18.495 1.00 89.81 80 GLN A CA 1
ATOM 660 C C . GLN A 1 80 ? 2.188 5.366 -18.961 1.00 89.81 80 GLN A C 1
ATOM 662 O O . GLN A 1 80 ? 2.984 5.825 -19.781 1.00 89.81 80 GLN A O 1
ATOM 667 N N . GLY A 1 81 ? 2.281 4.121 -18.493 1.00 91.06 81 GLY A N 1
ATOM 668 C CA . GLY A 1 81 ? 3.304 3.176 -18.920 1.00 91.06 81 GLY A CA 1
ATOM 669 C C . GLY A 1 81 ? 3.816 2.303 -17.784 1.00 91.06 81 GLY A C 1
ATOM 670 O O . GLY A 1 81 ? 3.125 2.053 -16.796 1.00 91.06 81 GLY A O 1
ATOM 671 N N . TRP A 1 82 ? 5.027 1.800 -17.974 1.00 90.88 82 TRP A N 1
ATOM 672 C CA . TRP A 1 82 ? 5.799 1.063 -16.990 1.00 90.88 82 TRP A CA 1
ATOM 673 C C . TRP A 1 82 ? 6.608 2.008 -16.113 1.00 90.88 82 TRP A C 1
ATOM 675 O O . TRP A 1 82 ? 7.224 2.956 -16.593 1.00 90.88 82 TRP A O 1
ATOM 685 N N . HIS A 1 83 ? 6.665 1.702 -14.830 1.00 90.25 83 HIS A N 1
ATOM 686 C CA . HIS A 1 83 ? 7.401 2.482 -13.851 1.00 90.25 83 HIS A CA 1
ATOM 687 C C . HIS A 1 83 ? 8.273 1.565 -13.001 1.00 90.25 83 HIS A C 1
ATOM 689 O O . HIS A 1 83 ? 7.955 0.384 -12.818 1.00 90.25 83 HIS A O 1
ATOM 695 N N . ALA A 1 84 ? 9.342 2.127 -12.451 1.00 89.31 84 ALA A N 1
ATOM 696 C CA . ALA A 1 84 ? 10.100 1.537 -11.369 1.00 89.31 84 ALA A CA 1
ATOM 697 C C . ALA A 1 84 ? 10.439 2.531 -10.278 1.00 89.31 84 ALA A C 1
ATOM 699 O O . ALA A 1 84 ? 10.621 3.721 -10.524 1.00 89.31 84 ALA A O 1
ATOM 700 N N . ARG A 1 85 ? 10.641 1.969 -9.087 1.00 89.25 85 ARG A N 1
ATOM 701 C CA . ARG A 1 85 ? 11.257 2.618 -7.943 1.00 89.25 85 ARG A CA 1
ATOM 702 C C . ARG A 1 85 ? 12.442 1.794 -7.449 1.00 89.25 85 ARG A C 1
ATOM 704 O O . ARG A 1 85 ? 12.326 0.583 -7.257 1.00 89.25 85 ARG A O 1
ATOM 711 N N . CYS A 1 86 ? 13.574 2.448 -7.220 1.00 86.38 86 CYS A N 1
ATOM 712 C CA . CYS A 1 86 ? 14.737 1.846 -6.583 1.00 86.38 86 CYS A CA 1
ATOM 713 C C . CYS A 1 86 ? 14.407 1.531 -5.119 1.00 86.38 86 CYS A C 1
ATOM 715 O O . CYS A 1 86 ? 13.991 2.416 -4.374 1.00 86.38 86 CYS A O 1
ATOM 717 N N . ASN A 1 87 ? 14.630 0.294 -4.681 1.00 79.06 87 ASN A N 1
ATOM 718 C CA . ASN A 1 87 ? 14.341 -0.104 -3.300 1.00 79.06 87 ASN A CA 1
ATOM 719 C C . ASN A 1 87 ? 15.390 0.382 -2.287 1.00 79.06 87 ASN A C 1
ATOM 721 O O . ASN A 1 87 ? 15.141 0.333 -1.087 1.00 79.06 87 ASN A O 1
ATOM 725 N N . GLU A 1 88 ? 16.541 0.875 -2.749 1.00 81.88 88 GLU A N 1
ATOM 726 C CA . GLU A 1 88 ? 17.592 1.392 -1.870 1.00 81.88 88 GLU A CA 1
ATOM 727 C C . GLU A 1 88 ? 17.454 2.896 -1.596 1.00 81.88 88 GLU A C 1
ATOM 729 O O . GLU A 1 88 ? 17.546 3.314 -0.444 1.00 81.88 88 GLU A O 1
ATOM 734 N N . CYS A 1 89 ? 17.206 3.721 -2.623 1.00 87.62 89 CYS A N 1
ATOM 735 C CA . CYS A 1 89 ? 17.091 5.182 -2.467 1.00 87.62 89 CYS A CA 1
ATOM 736 C C . CYS A 1 89 ? 15.714 5.769 -2.790 1.00 87.62 89 CYS A C 1
ATOM 738 O O . CYS A 1 89 ? 15.535 6.979 -2.674 1.00 87.62 89 CYS A O 1
ATOM 740 N N . LEU A 1 90 ? 14.743 4.945 -3.194 1.00 87.38 90 LEU A N 1
ATOM 741 C CA . LEU A 1 90 ? 13.388 5.365 -3.570 1.00 87.38 90 LEU A CA 1
ATOM 742 C C . LEU A 1 90 ? 13.307 6.291 -4.796 1.00 87.38 90 LEU A C 1
ATOM 744 O O . LEU A 1 90 ? 12.241 6.842 -5.057 1.00 87.38 90 LEU A O 1
ATOM 748 N N . ALA A 1 91 ? 14.390 6.443 -5.566 1.00 90.38 91 ALA A N 1
ATOM 749 C CA . ALA A 1 91 ? 14.346 7.130 -6.855 1.00 90.38 91 ALA A CA 1
ATOM 750 C C . ALA A 1 91 ? 13.412 6.395 -7.824 1.00 90.38 91 ALA A C 1
ATOM 752 O O . ALA A 1 91 ? 13.375 5.164 -7.829 1.00 90.38 91 ALA A O 1
ATOM 753 N N . GLU A 1 92 ? 12.684 7.144 -8.646 1.00 92.44 92 GLU A N 1
ATOM 754 C CA . GLU A 1 92 ? 11.742 6.609 -9.631 1.00 92.44 92 GLU A CA 1
ATOM 755 C C . GLU A 1 92 ? 12.183 6.968 -11.051 1.00 92.44 92 GLU A C 1
ATOM 757 O O . GLU A 1 92 ? 12.802 8.013 -11.279 1.00 92.44 92 GLU A O 1
ATOM 762 N N . ASN A 1 93 ? 11.869 6.101 -12.013 1.00 92.81 93 ASN A N 1
ATOM 763 C CA . ASN A 1 93 ? 12.081 6.408 -13.422 1.00 92.81 93 ASN A CA 1
ATOM 764 C C . ASN A 1 93 ? 10.998 7.363 -13.953 1.00 92.81 93 ASN A C 1
ATOM 766 O O . ASN A 1 93 ? 9.933 7.546 -13.367 1.00 92.81 93 ASN A O 1
ATOM 770 N N . VAL A 1 94 ? 11.253 7.950 -15.122 1.00 91.88 94 VAL A N 1
ATOM 771 C CA . VAL A 1 94 ? 10.168 8.507 -15.939 1.00 91.88 94 VAL A CA 1
ATOM 772 C C . VAL A 1 94 ? 9.433 7.342 -16.598 1.00 91.88 94 VAL A C 1
ATOM 774 O O . VAL A 1 94 ? 10.086 6.406 -17.058 1.00 91.88 94 VAL A O 1
ATOM 777 N N . SER A 1 95 ? 8.100 7.417 -16.671 1.00 89.94 95 SER A N 1
ATOM 778 C CA . SER A 1 95 ? 7.251 6.360 -17.233 1.00 89.94 95 SER A CA 1
ATOM 779 C C . SER A 1 95 ? 7.780 5.861 -18.586 1.00 89.94 95 SER A C 1
ATOM 781 O O . SER A 1 95 ? 7.889 6.630 -19.547 1.00 89.94 95 SER A O 1
ATOM 783 N N . ALA A 1 96 ? 8.079 4.572 -18.650 1.00 92.69 96 ALA A N 1
ATOM 784 C CA . ALA A 1 96 ? 8.605 3.857 -19.799 1.00 92.69 96 ALA A CA 1
ATOM 785 C C . ALA A 1 96 ? 7.482 3.216 -20.622 1.00 92.69 96 ALA A C 1
ATOM 787 O O . ALA A 1 96 ? 6.406 2.904 -20.109 1.00 92.69 96 ALA A O 1
ATOM 788 N N . GLN A 1 97 ? 7.712 2.991 -21.912 1.00 92.12 97 GLN A N 1
ATOM 789 C CA . GLN A 1 97 ? 6.725 2.318 -22.762 1.00 92.12 97 GLN A CA 1
ATOM 790 C C . GLN A 1 97 ? 6.824 0.793 -22.649 1.00 92.12 97 GLN A C 1
ATOM 792 O O . GLN A 1 97 ? 5.829 0.094 -22.872 1.00 92.12 97 GLN A O 1
ATOM 797 N N . ALA A 1 98 ? 7.988 0.276 -22.255 1.00 91.12 98 ALA A N 1
ATOM 798 C CA . ALA A 1 98 ? 8.249 -1.151 -22.128 1.00 91.12 98 ALA A CA 1
ATOM 799 C C . ALA A 1 98 ? 8.956 -1.509 -20.806 1.00 91.12 98 ALA A C 1
ATOM 801 O O . ALA A 1 98 ? 9.582 -0.674 -20.160 1.00 91.12 98 ALA A O 1
ATOM 802 N N . GLU A 1 99 ? 8.803 -2.761 -20.366 1.00 83.69 99 GLU A N 1
ATOM 803 C CA . GLU A 1 99 ? 9.346 -3.245 -19.086 1.00 83.69 99 GLU A CA 1
ATOM 804 C C . GLU A 1 99 ? 10.880 -3.370 -19.114 1.00 83.69 99 GLU A C 1
ATOM 806 O O . GLU A 1 99 ? 11.546 -3.163 -18.105 1.00 83.69 99 GLU A O 1
ATOM 811 N N . ASP A 1 100 ? 11.466 -3.659 -20.274 1.00 88.56 100 ASP A N 1
ATOM 812 C CA . ASP A 1 100 ? 12.916 -3.722 -20.475 1.00 88.56 100 ASP A CA 1
ATOM 813 C C . ASP A 1 100 ? 13.594 -2.350 -20.343 1.00 88.56 100 ASP A C 1
ATOM 815 O O . ASP A 1 100 ? 14.701 -2.267 -19.816 1.00 88.56 100 ASP A O 1
ATOM 819 N N . GLU A 1 101 ? 12.917 -1.268 -20.730 1.00 92.62 101 GLU A N 1
ATOM 820 C CA . GLU A 1 101 ? 13.373 0.109 -20.489 1.00 92.62 101 GLU A CA 1
ATOM 821 C C . GLU A 1 101 ? 13.463 0.424 -18.987 1.00 92.62 101 GLU A C 1
ATOM 823 O O . GLU A 1 101 ? 14.372 1.125 -18.542 1.00 92.62 101 GLU A O 1
ATOM 828 N N . VAL A 1 102 ? 12.548 -0.132 -18.190 1.00 90.12 102 VAL A N 1
ATOM 829 C CA . VAL A 1 102 ? 12.564 -0.009 -16.728 1.00 90.12 102 VAL A CA 1
ATOM 830 C C . VAL A 1 102 ? 13.734 -0.775 -16.113 1.00 90.12 102 VAL A C 1
ATOM 832 O O . VAL A 1 102 ? 14.393 -0.275 -15.201 1.00 90.12 102 VAL A O 1
ATOM 835 N N . VAL A 1 103 ? 14.020 -1.973 -16.629 1.00 87.56 103 VAL A N 1
ATOM 836 C CA . VAL A 1 103 ? 15.194 -2.756 -16.218 1.00 87.56 103 VAL A CA 1
ATOM 837 C C . VAL A 1 103 ? 16.482 -2.012 -16.569 1.00 87.56 103 VAL A C 1
ATOM 839 O O . VAL A 1 103 ? 17.343 -1.865 -15.707 1.00 87.56 103 VAL A O 1
ATOM 842 N N . ALA A 1 104 ? 16.586 -1.470 -17.785 1.00 91.50 104 ALA A N 1
ATOM 843 C CA . ALA A 1 104 ? 17.752 -0.705 -18.220 1.00 91.50 104 ALA A CA 1
ATOM 844 C C . ALA A 1 104 ? 17.979 0.552 -17.366 1.00 91.50 104 ALA A C 1
ATOM 846 O O . ALA A 1 104 ? 19.116 0.853 -17.007 1.00 91.50 104 ALA A O 1
ATOM 847 N N . TRP A 1 105 ? 16.903 1.258 -17.002 1.00 94.00 105 TRP A N 1
ATOM 848 C CA . TRP A 1 105 ? 16.982 2.371 -16.057 1.00 94.00 105 TRP A CA 1
ATOM 849 C C . TRP A 1 105 ? 17.535 1.923 -14.702 1.00 94.00 105 TRP A C 1
ATOM 851 O O . TRP A 1 105 ? 18.406 2.592 -14.154 1.00 94.00 105 TRP A O 1
ATOM 861 N N . PHE A 1 106 ? 17.050 0.804 -14.159 1.00 91.31 106 PHE A N 1
ATOM 862 C CA . PHE A 1 106 ? 17.500 0.343 -12.850 1.00 91.31 106 PHE A CA 1
ATOM 863 C C . PHE A 1 106 ? 18.962 -0.101 -12.868 1.00 91.31 106 PHE A C 1
ATOM 865 O O . PHE A 1 106 ? 19.688 0.220 -11.933 1.00 91.31 106 PHE A O 1
ATOM 872 N N . ASP A 1 107 ? 19.400 -0.799 -13.916 1.00 90.69 107 ASP A N 1
ATOM 873 C CA . ASP A 1 107 ? 20.795 -1.221 -14.059 1.00 90.69 107 ASP A CA 1
ATOM 874 C C . ASP A 1 107 ? 21.736 -0.003 -14.105 1.00 90.69 107 ASP A C 1
ATOM 876 O O . ASP A 1 107 ? 22.753 0.028 -13.405 1.00 90.69 107 ASP A O 1
ATOM 880 N N . ASP A 1 108 ? 21.369 1.033 -14.868 1.00 93.31 108 ASP A N 1
ATOM 881 C CA . ASP A 1 108 ? 22.116 2.292 -14.937 1.00 93.31 108 ASP A CA 1
ATOM 882 C C . ASP A 1 108 ? 22.124 3.020 -13.582 1.00 93.31 108 ASP A C 1
ATOM 884 O O . ASP A 1 108 ? 23.193 3.297 -13.032 1.00 93.31 108 ASP A O 1
ATOM 888 N N . HIS A 1 109 ? 20.943 3.230 -12.990 1.00 92.44 109 HIS A N 1
ATOM 889 C CA . HIS A 1 109 ? 20.761 3.863 -11.680 1.00 92.44 109 HIS A CA 1
ATOM 890 C C . HIS A 1 109 ? 21.559 3.148 -10.583 1.00 92.44 109 HIS A C 1
ATOM 892 O O . HIS A 1 109 ? 22.310 3.777 -9.840 1.00 92.44 109 HIS A O 1
ATOM 898 N N . SER A 1 110 ? 21.434 1.821 -10.491 1.00 89.19 110 SER A N 1
ATOM 899 C CA . SER A 1 110 ? 22.127 1.010 -9.490 1.00 89.19 110 SER A CA 1
ATOM 900 C C . SER A 1 110 ? 23.642 1.091 -9.649 1.00 89.19 110 SER A C 1
ATOM 902 O O . SER A 1 110 ? 24.348 1.116 -8.646 1.00 89.19 110 SER A O 1
ATOM 904 N N . SER A 1 111 ? 24.158 1.152 -10.880 1.00 89.44 111 SER A N 1
ATOM 905 C CA . SER A 1 111 ? 25.602 1.243 -11.119 1.00 89.44 111 SER A CA 1
ATOM 906 C C . SER A 1 111 ? 26.208 2.586 -10.691 1.00 89.44 111 SER A C 1
ATOM 908 O O . SER A 1 111 ? 27.371 2.631 -10.286 1.00 89.44 111 SER A O 1
ATOM 910 N N . GLN A 1 112 ? 25.425 3.666 -10.765 1.00 90.62 112 GLN A N 1
ATOM 911 C CA . GLN A 1 112 ? 25.869 5.025 -10.456 1.00 90.62 112 GLN A CA 1
ATOM 912 C C . GLN A 1 112 ? 25.677 5.371 -8.976 1.00 90.62 112 GLN A C 1
ATOM 914 O O . GLN A 1 112 ? 26.590 5.895 -8.340 1.00 90.62 112 GLN A O 1
ATOM 919 N N . GLU A 1 113 ? 24.507 5.048 -8.425 1.00 89.50 113 GLU A N 1
ATOM 920 C CA . GLU A 1 113 ? 24.082 5.493 -7.092 1.00 89.50 113 GLU A CA 1
ATOM 921 C C . GLU A 1 113 ? 24.322 4.436 -6.003 1.00 89.50 113 GLU A C 1
ATOM 923 O O . GLU A 1 113 ? 24.439 4.770 -4.823 1.00 89.50 113 GLU A O 1
ATOM 928 N N . HIS A 1 114 ? 24.432 3.161 -6.394 1.00 85.62 114 HIS A N 1
ATOM 929 C CA . HIS A 1 114 ? 24.569 2.015 -5.489 1.00 85.62 114 HIS A CA 1
ATOM 930 C C . HIS A 1 114 ? 25.745 1.093 -5.875 1.00 85.62 114 HIS A C 1
ATOM 932 O O . HIS A 1 114 ? 25.566 -0.125 -5.989 1.00 85.62 114 HIS A O 1
ATOM 938 N N . PRO A 1 115 ? 26.964 1.630 -6.108 1.00 78.88 115 PRO A N 1
ATOM 939 C CA . PRO A 1 115 ? 28.096 0.809 -6.512 1.00 78.88 115 PRO A CA 1
ATOM 940 C C . PRO A 1 115 ? 28.423 -0.211 -5.416 1.00 78.88 115 PRO A C 1
ATOM 942 O O . PRO A 1 115 ? 28.606 0.140 -4.250 1.00 78.88 115 PRO A O 1
ATOM 945 N N . SER A 1 116 ? 28.506 -1.487 -5.795 1.00 66.44 116 SER A N 1
ATOM 946 C CA . SER A 1 116 ? 28.905 -2.558 -4.881 1.00 66.44 116 SER A CA 1
ATOM 947 C C . SER A 1 116 ? 30.330 -2.294 -4.380 1.00 66.44 116 SER A C 1
ATOM 949 O O . SER A 1 116 ? 31.274 -2.321 -5.170 1.00 66.44 116 SER A O 1
ATOM 951 N N . THR A 1 117 ? 30.478 -2.001 -3.087 1.00 54.50 117 THR A N 1
ATOM 952 C CA . THR A 1 117 ? 31.777 -1.926 -2.392 1.00 54.50 117 THR A CA 1
ATOM 953 C C . THR A 1 117 ? 32.417 -3.291 -2.221 1.00 54.50 117 THR A C 1
ATOM 955 O O . THR A 1 117 ? 31.667 -4.233 -1.873 1.00 54.50 117 THR A O 1
#

Sequence (117 aa):
MGLKVIRDSDPWESRDLELLHHAVLDEMKTTNAFHEFGLSEQIMKTLSWAVTTRIDYAFAVKWSPDWVAHGRPHTWRDEQGWHARCNECLAENVSAQAEDEVVAWFDDHSSQEHPST

Foldseek 3Di:
DDDDPPPPPPVVNVVVLVVQLVVLLVVLVVVCVVVVVVDDSVRSSVVSNVVSVVVVVCVVQVQVPVVPDPLDWGWGADPQAIKTADPPPRDIDDHDNDPVVRVVVSVVCCVPPPPDD

pLDDT: mean 80.67, std 18.19, range [33.31, 98.0]